Protein AF-A0A966SQF8-F1 (afdb_monomer_lite)

Foldseek 3Di:
DEAEAADPDDDDDDPVYHYHYDPVVVVVVVVVVVVVD

Secondary structure (DSSP, 8-state):
-EEEE-SSSPPP--TT-EEEE--HHHHHHHHHHHHH-

Structure (mmCIF, N/CA/C/O backbone):
data_AF-A0A966SQF8-F1
#
_entry.id   AF-A0A966SQF8-F1
#
loop_
_atom_site.group_PDB
_atom_site.id
_atom_site.type_symbol
_atom_site.label_atom_id
_atom_site.label_alt_id
_atom_site.l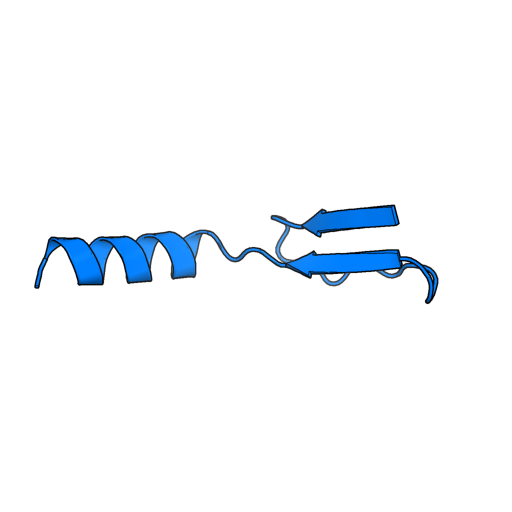abel_comp_id
_atom_site.label_asym_id
_atom_site.label_entity_id
_atom_site.label_seq_id
_atom_site.pdbx_PDB_ins_code
_atom_site.Cartn_x
_atom_site.Cartn_y
_atom_site.Cartn_z
_atom_site.occupancy
_atom_site.B_iso_or_equiv
_atom_site.auth_seq_id
_atom_site.auth_comp_id
_atom_site.auth_asym_id
_atom_site.auth_atom_id
_atom_site.pdbx_PDB_model_num
ATOM 1 N N . VAL A 1 1 ? 13.237 5.309 -8.996 1.00 84.31 1 VAL A N 1
ATOM 2 C CA . VAL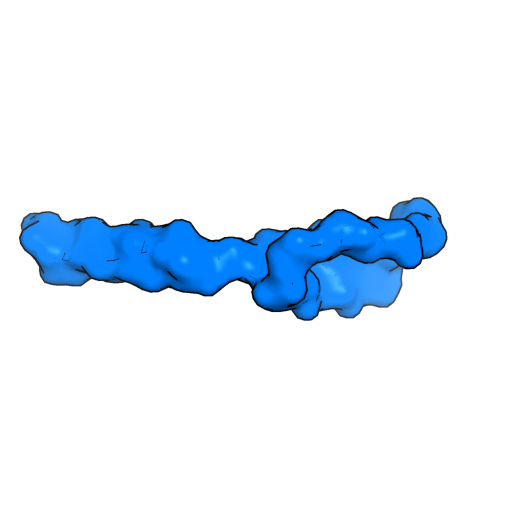 A 1 1 ? 12.064 6.221 -8.858 1.00 84.31 1 VAL A CA 1
ATOM 3 C C . VAL A 1 1 ? 10.974 5.465 -8.105 1.00 84.31 1 VAL A C 1
ATOM 5 O O . VAL A 1 1 ? 10.965 4.245 -8.203 1.00 84.31 1 VAL A O 1
ATOM 8 N N . GLY A 1 2 ? 10.121 6.132 -7.319 1.00 94.81 2 GLY A N 1
ATOM 9 C CA . GLY A 1 2 ? 9.109 5.459 -6.490 1.00 94.81 2 GLY A CA 1
ATOM 10 C C . GLY A 1 2 ? 7.688 5.958 -6.749 1.00 94.81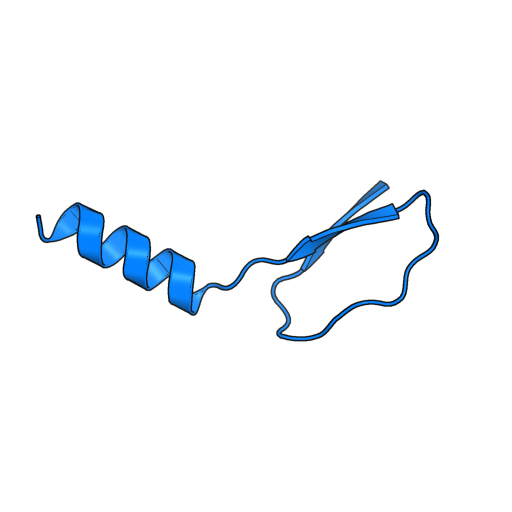 2 GLY A C 1
ATOM 11 O O . GLY A 1 2 ? 7.492 7.148 -6.990 1.00 94.81 2 GLY A O 1
ATOM 12 N N . ILE A 1 3 ? 6.711 5.052 -6.684 1.00 97.19 3 ILE A N 1
ATOM 13 C CA . ILE A 1 3 ? 5.276 5.342 -6.782 1.00 97.19 3 ILE A CA 1
ATOM 14 C C . ILE A 1 3 ? 4.618 5.034 -5.438 1.00 97.19 3 ILE A C 1
ATOM 16 O O . ILE A 1 3 ? 4.784 3.943 -4.895 1.00 97.19 3 ILE A O 1
ATOM 20 N N . LEU A 1 4 ? 3.826 5.978 -4.931 1.00 97.25 4 LEU A N 1
ATOM 21 C CA . LEU A 1 4 ? 2.899 5.748 -3.827 1.00 97.25 4 LEU A CA 1
ATOM 22 C C . LEU A 1 4 ? 1.497 5.548 -4.412 1.00 97.25 4 LEU A C 1
ATOM 24 O O . LEU A 1 4 ? 0.929 6.465 -5.003 1.00 97.25 4 LEU A O 1
ATOM 28 N N . ASN A 1 5 ? 0.970 4.335 -4.305 1.00 96.50 5 ASN A N 1
ATOM 29 C CA . ASN A 1 5 ? -0.256 3.912 -4.961 1.00 96.50 5 ASN A CA 1
ATOM 30 C C . ASN A 1 5 ? -1.420 3.842 -3.967 1.00 96.50 5 ASN A C 1
ATOM 32 O O . ASN A 1 5 ? -1.471 2.947 -3.131 1.00 96.50 5 ASN A O 1
ATOM 36 N N . PHE A 1 6 ? -2.377 4.756 -4.109 1.00 96.06 6 PHE A N 1
ATOM 37 C CA . PHE A 1 6 ? -3.626 4.764 -3.338 1.00 96.06 6 PHE A CA 1
ATOM 38 C C . PHE A 1 6 ? -4.781 4.053 -4.059 1.00 96.06 6 PHE A C 1
ATOM 40 O O . PHE A 1 6 ? -5.883 3.958 -3.520 1.00 96.06 6 PHE A O 1
ATOM 47 N N . ALA A 1 7 ? -4.565 3.585 -5.292 1.00 94.38 7 ALA A N 1
ATOM 48 C CA . ALA A 1 7 ? -5.576 2.862 -6.046 1.00 94.38 7 ALA A CA 1
ATOM 49 C C . ALA A 1 7 ? -5.586 1.370 -5.653 1.00 94.38 7 ALA A C 1
ATOM 51 O O . ALA A 1 7 ? -4.522 0.786 -5.427 1.00 94.38 7 ALA A O 1
ATOM 52 N N . PRO A 1 8 ? -6.759 0.708 -5.637 1.00 91.81 8 PRO A N 1
ATOM 53 C CA . PRO A 1 8 ? -6.891 -0.706 -5.284 1.00 91.81 8 PRO A CA 1
ATOM 54 C C . PRO A 1 8 ? -6.537 -1.617 -6.472 1.00 91.81 8 PRO A C 1
ATOM 56 O O . PRO A 1 8 ? -7.304 -2.497 -6.856 1.00 91.81 8 PRO A O 1
ATOM 59 N N . ILE A 1 9 ? -5.391 -1.371 -7.107 1.00 94.56 9 ILE A N 1
ATOM 60 C CA . ILE A 1 9 ? -4.916 -2.120 -8.271 1.00 94.56 9 ILE A CA 1
ATOM 61 C C . ILE A 1 9 ? -3.406 -2.332 -8.201 1.00 94.56 9 ILE A C 1
ATOM 63 O O . ILE A 1 9 ? -2.663 -1.467 -7.737 1.00 94.56 9 ILE A O 1
ATOM 67 N N . VAL A 1 10 ? -2.950 -3.484 -8.691 1.00 94.31 10 VAL A N 1
ATOM 68 C CA . VAL A 1 10 ? -1.526 -3.787 -8.851 1.00 94.31 10 VAL A CA 1
ATOM 69 C C . VAL A 1 10 ? -1.021 -3.131 -10.132 1.00 94.31 10 VAL A C 1
ATOM 71 O O . VAL A 1 10 ? -1.525 -3.408 -11.221 1.00 94.31 10 VAL A O 1
ATOM 74 N N . LEU A 1 11 ? -0.020 -2.262 -10.002 1.00 96.06 11 LEU A N 1
ATOM 75 C CA . LEU A 1 11 ? 0.615 -1.610 -11.143 1.00 96.06 11 LEU A CA 1
ATOM 76 C C . LEU A 1 11 ? 1.684 -2.528 -11.737 1.00 96.06 11 LEU A C 1
ATOM 78 O O . LEU A 1 11 ? 2.530 -3.049 -11.014 1.00 96.06 11 LEU A O 1
ATOM 82 N N . GLN A 1 12 ? 1.670 -2.690 -13.058 1.00 97.19 12 GLN A N 1
ATOM 83 C CA . GLN A 1 12 ? 2.803 -3.260 -13.782 1.00 97.19 12 GLN A CA 1
ATOM 84 C C . GLN A 1 12 ? 3.824 -2.154 -14.025 1.00 97.19 12 GLN A C 1
ATOM 86 O O . GLN A 1 12 ? 3.521 -1.157 -14.680 1.00 97.19 12 GLN A O 1
ATOM 91 N N . VAL A 1 13 ? 5.021 -2.325 -13.474 1.00 96.19 13 VAL A N 1
ATOM 92 C CA . VAL A 1 13 ? 6.122 -1.368 -13.588 1.00 96.19 13 VAL A CA 1
ATOM 93 C C . VAL A 1 13 ? 7.436 -2.106 -13.866 1.00 96.19 13 VAL A C 1
ATOM 95 O O . VAL A 1 13 ? 7.528 -3.299 -13.567 1.00 96.19 13 VAL A O 1
ATOM 98 N N . PRO A 1 14 ? 8.448 -1.427 -14.431 1.00 97.50 14 PRO A N 1
ATOM 99 C CA . PRO A 1 14 ? 9.808 -1.958 -14.525 1.00 97.50 14 PRO A CA 1
ATOM 100 C C . PRO A 1 14 ? 10.413 -2.323 -13.156 1.00 97.50 14 PRO A C 1
ATOM 102 O O . PRO A 1 14 ? 10.037 -1.747 -12.136 1.00 97.50 14 PRO A O 1
ATOM 105 N N . GLU A 1 15 ? 11.377 -3.251 -13.132 1.00 94.81 15 GLU A N 1
ATOM 106 C CA . GLU A 1 15 ? 11.984 -3.784 -11.894 1.00 94.81 15 GLU A CA 1
ATOM 107 C C . GLU A 1 15 ? 12.726 -2.732 -11.053 1.00 94.81 15 GLU A C 1
ATOM 109 O O . GLU A 1 15 ? 12.838 -2.871 -9.836 1.00 94.81 15 GLU A O 1
ATOM 114 N N . ASP A 1 16 ? 13.214 -1.658 -11.675 1.00 96.94 16 ASP A N 1
ATOM 115 C CA . ASP A 1 16 ? 13.904 -0.553 -11.004 1.00 96.94 16 ASP A CA 1
ATOM 116 C C . ASP A 1 16 ? 12.941 0.464 -10.353 1.00 96.94 16 ASP A C 1
ATOM 118 O O . ASP A 1 16 ? 13.375 1.459 -9.753 1.00 96.94 16 ASP A O 1
ATOM 122 N N . VAL A 1 17 ? 11.627 0.224 -10.447 1.00 97.06 17 VAL A N 1
ATOM 123 C CA . VAL A 1 17 ? 10.579 1.077 -9.881 1.00 97.06 17 VAL A CA 1
ATOM 124 C C . VAL A 1 17 ? 9.977 0.440 -8.634 1.00 97.06 17 VAL A C 1
ATOM 126 O O . VAL A 1 17 ? 9.332 -0.603 -8.674 1.00 97.06 17 VAL A O 1
ATOM 129 N N . THR A 1 18 ? 10.113 1.128 -7.502 1.00 96.75 18 THR A N 1
ATOM 130 C CA . THR A 1 18 ? 9.453 0.729 -6.253 1.00 96.75 18 THR A CA 1
ATOM 131 C C . THR A 1 18 ? 8.003 1.215 -6.236 1.00 96.75 18 THR A C 1
ATOM 133 O O . THR A 1 18 ? 7.748 2.399 -6.468 1.00 96.75 18 THR A O 1
ATOM 136 N N . VAL A 1 19 ? 7.057 0.332 -5.904 1.00 96.75 19 VAL A N 1
ATOM 137 C CA . VAL A 1 19 ? 5.637 0.674 -5.717 1.00 96.75 19 VAL A CA 1
ATOM 138 C C . VAL A 1 19 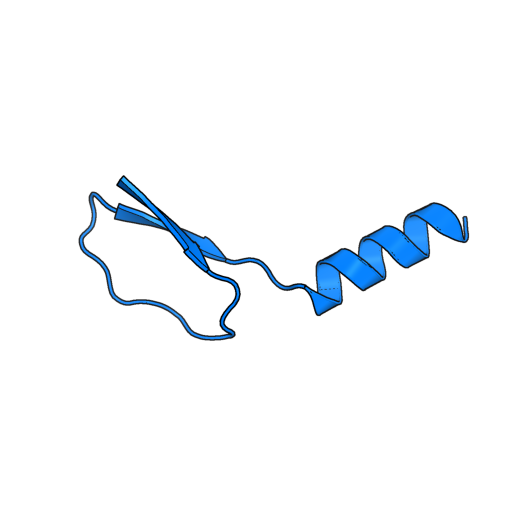? 5.226 0.384 -4.280 1.00 96.75 19 VAL A C 1
ATOM 140 O O . VAL A 1 19 ? 5.291 -0.755 -3.829 1.00 96.75 19 VAL A O 1
ATOM 143 N N . ASN A 1 20 ? 4.753 1.413 -3.585 1.00 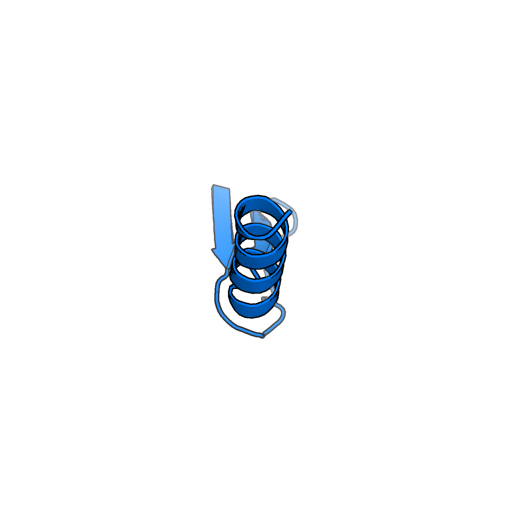95.94 20 ASN A N 1
ATOM 144 C CA . ASN A 1 20 ? 4.216 1.312 -2.234 1.00 95.94 20 ASN A CA 1
ATOM 145 C C . ASN A 1 20 ? 2.694 1.451 -2.292 1.00 95.94 20 ASN A C 1
ATOM 147 O O . ASN A 1 20 ? 2.188 2.530 -2.588 1.00 95.94 20 ASN A O 1
ATOM 151 N N . GLY A 1 21 ? 1.962 0.367 -2.041 1.00 95.38 21 GLY A N 1
ATOM 152 C CA . GLY A 1 21 ? 0.501 0.407 -1.943 1.00 95.38 21 GLY A CA 1
ATOM 153 C C . GLY A 1 21 ? 0.043 0.958 -0.594 1.00 95.38 21 GLY A C 1
ATOM 154 O O . GLY A 1 21 ? 0.554 0.533 0.438 1.00 95.38 21 GLY A O 1
ATOM 155 N N . VAL A 1 22 ? -0.929 1.869 -0.600 1.00 96.06 22 VAL A N 1
ATOM 156 C CA . VAL A 1 22 ? -1.563 2.419 0.605 1.00 96.06 22 VAL A CA 1
ATOM 157 C C . VAL A 1 22 ? -3.044 2.076 0.587 1.00 96.06 22 VAL A C 1
ATOM 159 O O . VAL A 1 22 ? -3.783 2.524 -0.290 1.00 96.06 22 VAL A O 1
ATOM 162 N N . ASN A 1 23 ? -3.491 1.305 1.578 1.00 95.50 23 ASN A N 1
ATOM 163 C CA . ASN A 1 23 ? -4.908 1.024 1.780 1.00 95.50 23 ASN A CA 1
ATOM 164 C C . ASN A 1 23 ? -5.479 1.958 2.851 1.00 95.50 23 ASN A C 1
ATOM 166 O O . ASN A 1 23 ? -5.419 1.663 4.041 1.00 95.50 23 ASN A O 1
ATOM 170 N N . LEU A 1 24 ? -6.083 3.064 2.413 1.00 93.00 24 LEU A N 1
ATOM 171 C CA . LEU A 1 24 ? -6.622 4.091 3.309 1.00 93.00 24 LEU A CA 1
ATOM 172 C C . LEU A 1 24 ? -7.672 3.573 4.295 1.00 93.00 24 LEU A C 1
ATOM 174 O O . LEU A 1 24 ? -7.770 4.110 5.393 1.00 93.00 24 LEU 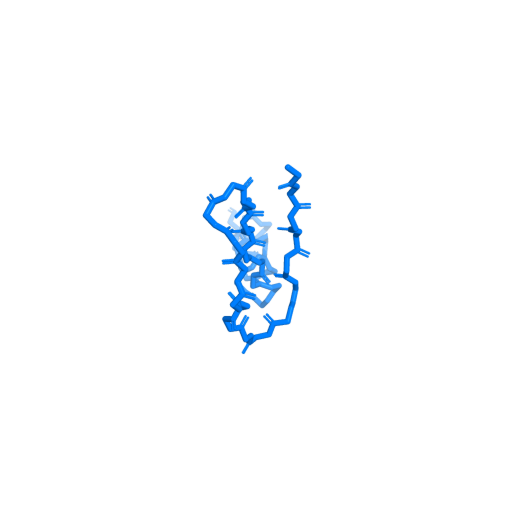A O 1
ATOM 178 N N . ALA A 1 25 ? -8.453 2.556 3.925 1.00 93.50 25 ALA A N 1
ATOM 179 C CA . ALA A 1 25 ? -9.455 2.004 4.830 1.00 93.50 25 ALA A CA 1
ATOM 180 C C . ALA A 1 25 ? -8.787 1.348 6.047 1.00 93.50 25 ALA A C 1
ATOM 182 O O . ALA A 1 25 ? -9.179 1.623 7.177 1.00 93.50 25 ALA A O 1
ATOM 183 N N . ILE A 1 26 ? -7.728 0.568 5.810 1.00 94.50 26 ILE A N 1
ATOM 184 C CA . ILE A 1 26 ? -6.930 -0.054 6.874 1.00 94.50 26 ILE A CA 1
ATOM 185 C C . ILE A 1 26 ? -6.196 1.014 7.689 1.00 94.50 26 ILE A C 1
ATOM 187 O O . ILE A 1 26 ? -6.185 0.946 8.913 1.00 94.50 26 ILE A O 1
ATOM 191 N N . GLU A 1 27 ? -5.615 2.029 7.040 1.00 93.50 27 GLU A N 1
ATOM 192 C CA . GLU A 1 27 ? -4.912 3.100 7.761 1.00 93.50 27 GLU A CA 1
ATOM 193 C C . GLU A 1 27 ? -5.846 3.873 8.705 1.00 93.50 27 GLU A C 1
ATOM 195 O O . GLU A 1 27 ? -5.479 4.179 9.840 1.00 93.50 27 GLU A O 1
ATOM 200 N N . LEU A 1 28 ? -7.075 4.160 8.266 1.00 94.38 28 LEU A N 1
ATOM 201 C CA . LEU A 1 28 ? -8.079 4.815 9.103 1.00 94.38 28 LEU A CA 1
ATOM 202 C C . LEU A 1 28 ? -8.589 3.902 10.220 1.00 94.38 28 LEU A C 1
ATOM 204 O O . LEU A 1 28 ? -8.827 4.387 11.324 1.00 94.38 28 LEU A O 1
ATOM 208 N N . GLU A 1 29 ? -8.735 2.602 9.965 1.00 96.12 29 GLU A N 1
ATOM 209 C CA . GLU A 1 29 ? -9.097 1.620 10.991 1.00 96.12 29 GLU A CA 1
ATOM 210 C C . GLU A 1 29 ? -8.016 1.526 12.077 1.00 96.12 29 GLU A C 1
ATOM 212 O O . GLU A 1 29 ? -8.326 1.650 13.262 1.00 96.12 29 GLU A O 1
ATOM 217 N N . ASN A 1 30 ? -6.744 1.419 11.683 1.00 94.62 30 ASN A N 1
ATOM 218 C CA . ASN A 1 30 ? -5.601 1.413 12.598 1.00 94.62 30 ASN A CA 1
ATOM 219 C C . ASN A 1 30 ? -5.550 2.692 13.439 1.00 94.62 30 ASN A C 1
ATOM 221 O O . ASN A 1 30 ? -5.364 2.636 14.656 1.00 94.62 30 ASN A O 1
ATOM 225 N N . LEU A 1 31 ? -5.742 3.851 12.803 1.00 94.69 31 LEU A N 1
ATOM 226 C CA . LEU A 1 31 ? -5.782 5.136 13.494 1.00 94.69 31 LEU A CA 1
ATOM 227 C C . LEU A 1 31 ? -6.954 5.206 14.481 1.00 94.69 31 LEU A C 1
ATOM 229 O O . LEU A 1 31 ? -6.783 5.637 15.619 1.00 94.69 31 LEU A O 1
ATOM 233 N N . SER A 1 32 ? -8.138 4.763 14.057 1.00 95.00 32 SER A N 1
ATOM 234 C CA . SER A 1 32 ? -9.334 4.718 14.895 1.00 95.00 32 SER A CA 1
ATOM 235 C C . SER A 1 32 ? -9.130 3.819 16.116 1.00 95.00 32 SER A C 1
ATOM 237 O O . SER A 1 32 ? -9.499 4.213 17.220 1.00 95.00 32 SER A O 1
ATOM 239 N N . TYR A 1 33 ? -8.509 2.648 15.940 1.00 94.81 33 TYR A N 1
ATOM 240 C CA . TYR A 1 33 ? -8.144 1.751 17.037 1.00 94.81 33 TYR A CA 1
ATOM 241 C C . TYR A 1 33 ? -7.198 2.435 18.033 1.00 94.81 33 TYR A C 1
ATOM 243 O O . TYR A 1 33 ? -7.429 2.383 19.237 1.00 94.81 33 TYR A O 1
ATOM 251 N N . PHE A 1 34 ? -6.175 3.135 17.535 1.00 95.31 34 PHE A N 1
ATOM 252 C CA . PHE A 1 34 ? -5.202 3.841 18.373 1.00 95.31 34 PHE A CA 1
ATOM 253 C C . PHE A 1 34 ? -5.787 5.000 19.185 1.00 95.31 34 PHE A C 1
ATOM 255 O O . PHE A 1 34 ? -5.262 5.310 20.247 1.00 95.31 34 PHE A O 1
ATOM 262 N N . ILE A 1 35 ? -6.826 5.668 18.680 1.00 93.12 35 ILE A N 1
ATOM 263 C CA . ILE A 1 35 ? -7.463 6.803 19.368 1.00 93.12 35 ILE A CA 1
ATOM 264 C C . ILE A 1 35 ? -8.523 6.330 20.376 1.00 93.12 35 ILE A C 1
ATOM 266 O O . ILE A 1 35 ? -8.806 7.040 21.338 1.00 93.12 35 ILE A O 1
ATOM 270 N N . GLN A 1 36 ? -9.141 5.168 20.145 1.00 84.06 36 GLN A N 1
ATOM 271 C CA . GLN A 1 36 ? -10.213 4.639 20.997 1.00 84.06 36 GLN A CA 1
ATOM 272 C C . GLN A 1 36 ? -9.723 3.758 22.159 1.00 84.06 36 GLN A C 1
ATOM 274 O O . GLN A 1 36 ? -10.517 3.490 23.063 1.00 84.06 36 GLN A O 1
ATOM 279 N N . GLY A 1 37 ? -8.468 3.294 22.131 1.00 65.62 37 GLY A N 1
ATOM 280 C CA . GLY A 1 37 ? -7.813 2.578 23.238 1.00 65.62 37 GLY A CA 1
ATOM 281 C C . GLY A 1 37 ? -7.196 3.516 24.267 1.00 65.62 37 GLY A C 1
ATOM 282 O O . GLY A 1 37 ? -7.227 3.147 25.463 1.00 65.62 37 GLY A O 1
#

Radius of gyration: 13.47 Å; chains: 1; bounding box: 24×11×38 Å

Sequence (37 aa):
VGILNFAPIVLQVPEDVTVNGVNLAIELENLSYFIQG

pLDDT: mean 93.93, std 5.51, range [65.62, 97.5]